Protein AF-A0A954IB08-F1 (afdb_monomer_lite)

Sequence (89 aa):
HFEGSDLYMLYPPDPQTEEATMREGRLCARDGIVINIFLLPSWSQSHEDVQFAHRLAEQSGGRVFFTAGKDLDRYVVWDYVNHRREIIG

Structure (mmCIF, N/CA/C/O backbone):
data_AF-A0A954IB08-F1
#
_entry.id   AF-A0A954IB08-F1
#
loop_
_atom_site.group_PDB
_atom_site.id
_atom_site.type_symbol
_atom_site.label_atom_id
_atom_site.label_alt_id
_atom_site.label_comp_id
_atom_site.label_asym_id
_atom_site.label_entity_id
_atom_site.label_seq_id
_atom_site.pdbx_PDB_ins_code
_atom_site.Cartn_x
_atom_site.Cartn_y
_atom_site.Cartn_z
_atom_site.occupancy
_atom_site.B_iso_or_equiv
_atom_site.auth_seq_id
_atom_site.auth_comp_id
_atom_site.auth_asym_id
_atom_site.auth_atom_id
_atom_site.pdbx_PDB_model_num
ATOM 1 N N . HIS A 1 1 ? -5.130 13.265 -3.245 1.00 93.44 1 HIS A N 1
ATOM 2 C CA . HIS A 1 1 ? -5.904 13.483 -2.003 1.00 93.44 1 HIS A CA 1
ATOM 3 C C . HIS A 1 1 ? -7.081 14.402 -2.302 1.00 93.44 1 HIS A C 1
ATOM 5 O O . HIS A 1 1 ? -7.147 14.922 -3.409 1.00 93.44 1 HIS A O 1
ATOM 11 N N . PHE A 1 2 ? -8.007 14.578 -1.358 1.00 93.12 2 PHE A N 1
ATOM 12 C CA . PHE A 1 2 ? -9.061 15.585 -1.483 1.00 93.12 2 PHE A CA 1
ATOM 13 C C . PHE A 1 2 ? -8.670 16.868 -0.749 1.00 93.12 2 PHE A C 1
ATOM 15 O O . PHE A 1 2 ? -8.237 16.790 0.401 1.00 93.12 2 PHE A O 1
ATOM 22 N N . GLU A 1 3 ? -8.894 18.020 -1.377 1.00 92.75 3 GLU A N 1
ATOM 23 C CA . GLU A 1 3 ? -9.018 19.308 -0.688 1.00 92.75 3 GLU A CA 1
ATOM 24 C C . GLU A 1 3 ? -10.430 19.841 -0.952 1.00 92.75 3 GLU A C 1
ATOM 26 O O . GLU A 1 3 ? -10.798 20.150 -2.084 1.00 92.75 3 GLU A O 1
ATOM 31 N N . GLY A 1 4 ? -11.272 19.887 0.083 1.00 91.50 4 GLY A N 1
ATOM 32 C CA . GLY A 1 4 ? -12.694 20.181 -0.105 1.00 91.50 4 GLY A CA 1
ATOM 33 C C . 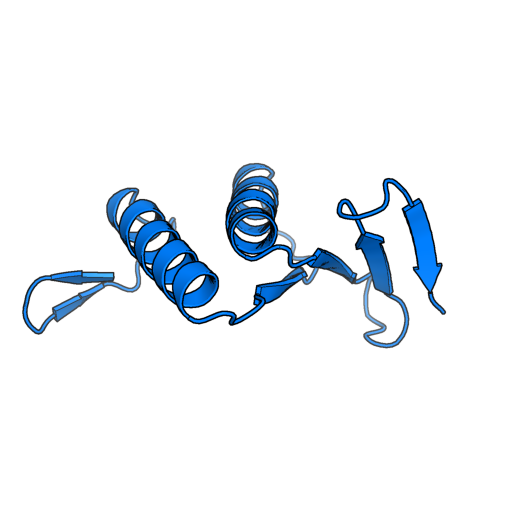GLY A 1 4 ? -13.359 19.171 -1.050 1.00 91.50 4 GLY A C 1
ATOM 34 O O . GLY A 1 4 ? -13.423 17.983 -0.736 1.00 91.50 4 GLY A O 1
ATOM 35 N N . SER A 1 5 ? -13.873 19.643 -2.188 1.00 95.06 5 SER A N 1
ATOM 36 C CA . SER A 1 5 ? -14.493 18.803 -3.224 1.00 95.06 5 SER A CA 1
ATOM 37 C C . SER A 1 5 ? -13.529 18.340 -4.318 1.00 95.06 5 SER A C 1
ATOM 39 O O . SER A 1 5 ? -13.915 17.508 -5.140 1.00 95.06 5 SER A O 1
ATOM 41 N N . ASP A 1 6 ? -12.305 18.865 -4.347 1.00 94.38 6 ASP A N 1
ATOM 42 C CA . ASP A 1 6 ? -11.381 18.664 -5.459 1.00 94.38 6 ASP A CA 1
ATOM 43 C C . ASP A 1 6 ? -10.453 17.477 -5.204 1.00 94.38 6 ASP A C 1
ATOM 45 O O . ASP A 1 6 ? -9.879 17.326 -4.124 1.00 94.38 6 ASP A O 1
ATOM 49 N N . LEU A 1 7 ? -10.314 16.617 -6.216 1.00 94.31 7 LEU A N 1
ATOM 50 C CA . LEU A 1 7 ? -9.494 15.410 -6.165 1.00 94.31 7 LEU A CA 1
ATOM 51 C C . LEU A 1 7 ? -8.175 15.613 -6.910 1.00 94.31 7 LEU A C 1
ATOM 53 O O . LEU A 1 7 ? -8.135 15.674 -8.137 1.00 94.31 7 LEU A O 1
ATOM 57 N N . TYR A 1 8 ? -7.082 15.621 -6.157 1.00 92.31 8 TYR A N 1
ATOM 58 C CA . TYR A 1 8 ? -5.724 15.718 -6.678 1.00 92.31 8 TYR A CA 1
ATOM 59 C C . TYR A 1 8 ? -5.140 14.323 -6.929 1.00 92.31 8 TYR A C 1
ATOM 61 O O . TYR A 1 8 ? -4.971 13.532 -5.993 1.00 92.31 8 TYR A O 1
ATOM 69 N N . MET A 1 9 ? -4.806 14.035 -8.190 1.00 90.75 9 MET A N 1
ATOM 70 C CA . MET A 1 9 ? -4.125 12.813 -8.646 1.00 90.75 9 MET A CA 1
ATOM 71 C C . MET A 1 9 ? -2.802 13.172 -9.343 1.00 90.75 9 MET A C 1
ATOM 73 O O . MET A 1 9 ? -2.680 13.076 -10.562 1.00 90.75 9 MET A O 1
ATOM 77 N N . LEU A 1 10 ? -1.829 13.659 -8.571 1.00 88.06 10 LEU A N 1
ATOM 78 C CA . LEU A 1 10 ? -0.542 14.131 -9.092 1.00 88.06 10 LEU A CA 1
ATOM 79 C C . LEU A 1 10 ? 0.497 13.001 -9.152 1.00 88.06 10 LEU A C 1
ATOM 81 O O . LEU A 1 10 ? 0.518 12.129 -8.281 1.00 88.06 10 LEU A O 1
ATOM 85 N N . TYR A 1 11 ? 1.369 13.043 -10.166 1.00 80.25 11 TYR A N 1
ATOM 86 C CA . TYR A 1 11 ? 2.561 12.19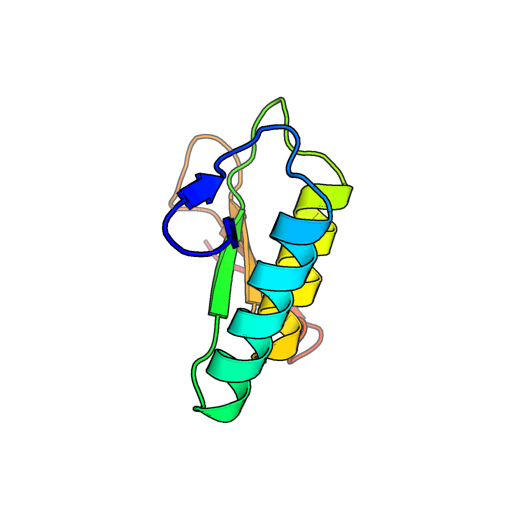8 -10.257 1.00 80.25 11 TYR A CA 1
ATOM 87 C C . TYR A 1 11 ? 3.777 13.033 -10.711 1.00 80.25 11 TYR A C 1
ATOM 89 O O . TYR A 1 11 ? 3.700 13.642 -11.783 1.00 80.25 11 TYR A O 1
ATOM 97 N N . PRO A 1 12 ? 4.895 13.066 -9.957 1.00 82.25 12 PRO A N 1
ATOM 98 C CA . PRO A 1 12 ? 5.115 12.429 -8.652 1.00 82.25 12 PRO A CA 1
ATOM 99 C C . PRO A 1 12 ? 4.091 12.869 -7.589 1.00 82.25 12 PRO A C 1
ATOM 101 O O . PRO A 1 12 ? 3.529 13.961 -7.712 1.00 82.25 12 PRO A O 1
ATOM 104 N N . PRO A 1 13 ? 3.780 12.014 -6.600 1.00 83.75 13 PRO A N 1
ATOM 105 C CA . PRO A 1 13 ? 2.779 12.335 -5.593 1.00 83.75 13 PRO A CA 1
ATOM 106 C C . PRO A 1 13 ? 3.224 13.524 -4.738 1.00 83.75 13 PRO A C 1
ATOM 108 O O . PRO A 1 13 ? 4.375 13.616 -4.319 1.00 83.75 13 PRO A O 1
ATOM 111 N N . ASP A 1 14 ? 2.287 14.428 -4.465 1.00 90.94 14 ASP A N 1
ATOM 112 C CA . ASP A 1 14 ? 2.506 15.527 -3.523 1.00 90.94 14 ASP A CA 1
ATOM 113 C C . ASP A 1 14 ? 2.626 14.984 -2.081 1.00 90.94 14 ASP A C 1
ATOM 115 O O . ASP A 1 14 ? 1.857 14.077 -1.737 1.00 90.94 14 ASP A O 1
ATOM 119 N N . PRO A 1 15 ? 3.506 15.531 -1.217 1.00 92.00 15 PRO A N 1
ATOM 120 C CA . PRO A 1 15 ? 3.616 15.127 0.188 1.00 92.00 15 PRO A CA 1
ATOM 121 C C . PRO A 1 15 ? 2.282 15.103 0.949 1.00 92.00 15 PRO A C 1
ATOM 123 O O . PRO A 1 15 ? 2.049 14.209 1.761 1.00 92.00 15 PRO A O 1
ATOM 126 N N . GLN A 1 16 ? 1.354 16.013 0.645 1.00 94.06 16 GLN A N 1
ATOM 127 C CA . GLN A 1 16 ? 0.018 16.013 1.248 1.00 94.06 16 GLN A CA 1
ATOM 128 C C . GLN A 1 16 ? -0.812 14.794 0.833 1.00 94.06 16 GLN A C 1
ATOM 130 O O . GLN A 1 16 ? -1.658 14.315 1.592 1.00 94.06 16 GLN A O 1
ATOM 135 N N . THR A 1 17 ? -0.566 14.257 -0.368 1.00 94.81 17 THR A N 1
ATOM 136 C CA . THR A 1 17 ? -1.171 12.995 -0.808 1.00 94.81 17 THR A CA 1
ATOM 137 C C . THR A 1 17 ? -0.712 11.852 0.072 1.00 94.81 17 THR A C 1
ATOM 139 O O . THR A 1 17 ? -1.549 11.078 0.534 1.00 94.81 17 THR A O 1
ATOM 142 N N . GLU A 1 18 ? 0.590 11.779 0.338 1.00 93.38 18 GLU A N 1
ATOM 143 C CA . GLU A 1 18 ? 1.153 10.754 1.206 1.00 93.38 18 GLU A CA 1
ATOM 144 C C . GLU A 1 18 ? 0.582 10.862 2.625 1.00 93.38 18 GLU A C 1
ATOM 146 O O . GLU A 1 18 ? 0.051 9.883 3.153 1.00 93.38 18 GLU A O 1
ATOM 151 N N . GLU A 1 19 ? 0.610 12.053 3.226 1.00 95.00 19 GLU A N 1
ATOM 152 C CA . GLU A 1 19 ? 0.083 12.275 4.576 1.00 95.00 19 GLU A CA 1
ATOM 153 C C . GLU A 1 19 ? -1.399 11.905 4.696 1.00 95.00 19 GLU A C 1
ATOM 155 O O . GLU A 1 19 ? -1.802 11.246 5.663 1.00 95.00 19 GLU A O 1
ATOM 160 N N . ALA A 1 20 ? -2.209 12.288 3.704 1.00 95.94 20 ALA A N 1
ATOM 161 C CA . ALA A 1 20 ? -3.622 11.945 3.663 1.00 95.94 20 ALA A CA 1
ATOM 162 C C . ALA A 1 20 ? -3.821 10.426 3.582 1.00 95.94 20 ALA A C 1
ATOM 164 O O . ALA A 1 20 ? -4.587 9.877 4.372 1.00 95.94 20 ALA A O 1
ATOM 165 N N . THR A 1 21 ? -3.106 9.729 2.694 1.00 95.88 21 THR A N 1
ATOM 166 C CA . THR A 1 21 ? -3.219 8.268 2.577 1.00 95.88 21 THR A CA 1
ATOM 167 C C . THR A 1 21 ? -2.783 7.560 3.857 1.00 95.88 21 THR A C 1
ATOM 169 O O . THR A 1 21 ? -3.473 6.650 4.317 1.00 95.88 21 THR A O 1
ATOM 172 N N . MET A 1 22 ? -1.697 8.007 4.491 1.00 96.44 22 MET A N 1
ATOM 173 C CA . MET A 1 22 ? -1.245 7.446 5.766 1.00 96.44 22 MET A CA 1
ATOM 174 C C . MET A 1 22 ? -2.264 7.684 6.888 1.00 96.44 22 MET A C 1
ATOM 176 O O . MET A 1 22 ? -2.469 6.813 7.731 1.00 96.44 22 MET A O 1
ATOM 180 N N . ARG A 1 23 ? -2.935 8.843 6.921 1.00 96.81 23 ARG A N 1
ATOM 181 C CA . ARG A 1 23 ? -4.018 9.105 7.881 1.00 96.81 23 ARG A CA 1
ATOM 182 C C . ARG A 1 23 ? -5.178 8.124 7.701 1.00 96.81 23 ARG A C 1
ATOM 184 O O . ARG A 1 23 ? -5.621 7.560 8.700 1.00 96.81 23 ARG A O 1
ATOM 191 N N . GLU A 1 24 ? -5.631 7.897 6.470 1.00 97.25 24 GLU A N 1
ATOM 192 C CA . GLU A 1 24 ? -6.710 6.937 6.196 1.00 97.25 24 GLU A CA 1
ATOM 193 C C . GLU A 1 24 ? -6.288 5.498 6.538 1.00 97.25 24 GLU A C 1
ATOM 195 O O . GLU A 1 24 ? -7.061 4.757 7.140 1.00 97.25 24 GLU A O 1
ATOM 200 N N . GLY A 1 25 ? -5.029 5.125 6.280 1.00 97.25 25 GLY A N 1
ATOM 201 C CA . GLY A 1 25 ? -4.475 3.831 6.694 1.00 97.25 25 GLY A CA 1
ATOM 202 C C . GLY A 1 25 ? -4.574 3.584 8.205 1.00 97.25 25 GLY A C 1
ATOM 203 O O . GLY A 1 25 ? -4.960 2.496 8.636 1.00 97.25 25 GLY A O 1
ATOM 204 N N . ARG A 1 26 ? -4.322 4.612 9.030 1.00 96.88 26 ARG A N 1
ATOM 205 C CA . ARG A 1 26 ? -4.520 4.527 10.491 1.00 96.88 26 ARG A CA 1
ATOM 206 C C . ARG A 1 26 ? -5.986 4.350 10.878 1.00 96.88 26 ARG A C 1
ATOM 208 O O . ARG A 1 26 ? -6.263 3.696 11.880 1.00 96.88 26 ARG A O 1
ATOM 215 N N . LEU A 1 27 ? -6.917 4.943 10.133 1.00 97.94 27 LEU A N 1
ATOM 216 C CA . LEU A 1 27 ? -8.350 4.770 10.380 1.00 97.94 27 LEU A CA 1
ATOM 217 C C . LEU A 1 27 ? -8.790 3.343 10.042 1.00 97.94 27 LEU A C 1
ATOM 219 O O . LEU A 1 27 ? -9.431 2.710 10.874 1.00 97.94 27 LEU A O 1
ATOM 223 N N . CYS A 1 28 ? -8.330 2.787 8.915 1.00 97.75 28 CYS A N 1
ATOM 224 C CA . CYS A 1 28 ? -8.515 1.369 8.600 1.00 97.75 28 CYS A CA 1
ATOM 225 C C . CYS A 1 28 ? -8.010 0.467 9.735 1.00 97.75 28 CYS A C 1
ATOM 227 O O . CYS A 1 28 ? -8.738 -0.412 10.189 1.00 97.75 28 CYS A O 1
ATOM 229 N N . ALA A 1 29 ? -6.805 0.728 10.250 1.00 96.56 29 ALA A N 1
ATOM 230 C CA . ALA A 1 29 ? -6.250 -0.036 11.364 1.00 96.56 29 ALA A CA 1
ATOM 231 C C . ALA A 1 29 ? -7.116 0.048 12.636 1.00 96.56 29 ALA A C 1
ATOM 233 O O . ALA A 1 29 ? -7.338 -0.965 13.299 1.00 96.56 29 ALA A O 1
ATOM 234 N N . ARG A 1 30 ? -7.645 1.237 12.968 1.00 97.31 30 ARG A N 1
ATOM 235 C CA . ARG A 1 30 ? -8.557 1.432 14.114 1.00 97.31 30 ARG A CA 1
ATOM 236 C C . ARG A 1 30 ? -9.863 0.652 13.974 1.00 97.31 30 ARG A C 1
ATOM 238 O O . ARG A 1 30 ? -10.387 0.198 14.988 1.00 97.31 30 ARG A O 1
ATOM 245 N N . ASP A 1 31 ? -10.330 0.463 12.746 1.00 98.19 31 ASP A N 1
ATOM 246 C CA . ASP A 1 31 ? -11.541 -0.298 12.427 1.00 98.19 31 ASP A CA 1
ATOM 247 C C . ASP A 1 31 ? -11.266 -1.804 12.236 1.00 98.19 31 ASP A C 1
ATOM 249 O O . ASP A 1 31 ? -12.161 -2.567 11.875 1.00 98.19 31 ASP A O 1
ATOM 253 N N . GLY A 1 32 ? -10.032 -2.261 12.489 1.00 96.56 32 GLY A N 1
ATOM 254 C CA . GLY A 1 32 ? -9.638 -3.665 12.344 1.00 96.56 32 GLY A CA 1
ATOM 255 C C . GLY A 1 32 ? -9.468 -4.123 10.891 1.00 96.56 32 GLY A C 1
ATOM 256 O O . GLY A 1 32 ? -9.473 -5.324 10.620 1.00 96.56 32 GLY A O 1
ATOM 257 N N . ILE A 1 33 ? -9.319 -3.187 9.950 1.00 98.06 33 ILE A N 1
ATOM 258 C CA . ILE A 1 33 ? -9.092 -3.458 8.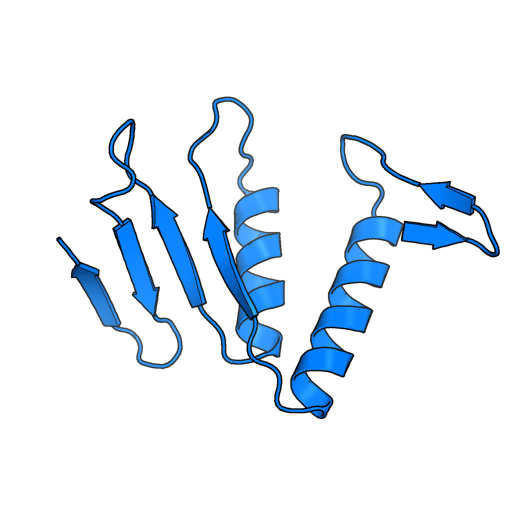528 1.00 98.06 33 ILE A CA 1
ATOM 259 C C . ILE A 1 33 ? -7.587 -3.577 8.269 1.00 98.06 33 ILE A C 1
ATOM 261 O O . ILE A 1 33 ? -6.823 -2.647 8.522 1.00 98.06 33 ILE A O 1
ATOM 265 N N . VAL A 1 34 ? -7.175 -4.715 7.707 1.00 96.88 34 VAL A N 1
ATOM 266 C CA . VAL A 1 34 ? -5.779 -5.018 7.356 1.00 96.88 34 VAL A CA 1
ATOM 267 C C . VAL A 1 34 ? -5.518 -4.699 5.884 1.00 96.88 34 VAL A C 1
ATOM 269 O O . VAL A 1 34 ? -6.226 -5.190 5.003 1.00 96.88 34 VAL A O 1
ATOM 272 N N . ILE A 1 35 ? -4.470 -3.922 5.605 1.00 96.31 35 ILE A N 1
ATOM 273 C CA . ILE A 1 35 ? -4.073 -3.502 4.256 1.00 96.31 35 ILE A CA 1
ATOM 274 C C . ILE A 1 35 ? -2.888 -4.347 3.783 1.00 96.31 35 ILE A C 1
ATOM 276 O O . ILE A 1 35 ? -1.768 -4.218 4.270 1.00 96.31 35 ILE A O 1
ATOM 280 N N . ASN A 1 36 ? -3.133 -5.194 2.785 1.00 93.81 36 ASN A N 1
ATOM 281 C CA . ASN A 1 36 ? -2.097 -5.949 2.084 1.00 93.81 36 ASN A CA 1
ATOM 282 C C . ASN A 1 36 ? -1.830 -5.317 0.716 1.00 93.81 36 ASN A C 1
ATOM 284 O O . ASN A 1 36 ? -2.773 -5.002 -0.008 1.00 93.81 36 ASN A O 1
ATOM 288 N N . ILE A 1 37 ? -0.559 -5.152 0.354 1.00 91.69 37 ILE A N 1
ATOM 289 C CA . ILE A 1 37 ? -0.154 -4.436 -0.860 1.00 91.69 37 ILE A CA 1
ATOM 290 C C . ILE A 1 37 ? 0.662 -5.358 -1.755 1.00 91.69 37 ILE A C 1
ATOM 292 O O . ILE A 1 37 ? 1.674 -5.905 -1.330 1.00 91.69 37 ILE A O 1
ATOM 296 N N . PHE A 1 38 ? 0.254 -5.477 -3.015 1.00 87.12 38 PHE A N 1
ATOM 297 C CA . PHE A 1 38 ? 1.044 -6.130 -4.053 1.00 87.12 38 PHE A CA 1
ATOM 298 C C . PHE A 1 38 ? 1.790 -5.070 -4.853 1.00 87.12 38 PHE A C 1
ATOM 300 O O . PHE A 1 38 ? 1.185 -4.288 -5.585 1.00 87.12 38 PHE A O 1
ATOM 307 N N . LEU A 1 39 ? 3.111 -5.046 -4.709 1.00 84.25 39 LEU A N 1
ATOM 308 C CA . LEU A 1 39 ? 3.979 -4.208 -5.514 1.00 84.25 39 LEU A CA 1
ATOM 309 C C . LEU A 1 39 ? 4.317 -4.933 -6.815 1.00 84.25 39 LEU A C 1
ATOM 311 O O . LEU A 1 39 ? 4.931 -6.008 -6.834 1.00 84.25 39 LEU A O 1
ATOM 315 N N . LEU A 1 40 ? 3.890 -4.316 -7.913 1.00 79.38 40 LEU A N 1
ATOM 316 C CA . LEU A 1 40 ? 4.235 -4.742 -9.259 1.00 79.38 40 LEU A CA 1
ATOM 317 C C . LEU A 1 40 ? 5.564 -4.094 -9.660 1.00 79.38 40 LEU A C 1
ATOM 319 O O . LEU A 1 40 ? 5.693 -2.872 -9.536 1.00 79.38 40 LEU A O 1
ATOM 323 N N . PRO A 1 41 ? 6.555 -4.870 -10.128 1.00 70.38 41 PRO A N 1
ATOM 324 C CA . PRO A 1 41 ? 7.804 -4.311 -10.605 1.00 70.38 41 PRO A CA 1
ATOM 325 C C . PRO A 1 41 ? 7.517 -3.470 -11.849 1.00 70.38 41 PRO A C 1
ATOM 327 O O . PRO A 1 41 ? 6.963 -3.953 -12.837 1.00 70.38 41 PRO A O 1
ATOM 330 N N . SER A 1 42 ? 7.905 -2.201 -11.806 1.00 71.81 42 SER A N 1
ATOM 331 C CA . SER A 1 42 ? 7.839 -1.303 -12.954 1.00 71.81 42 SER A CA 1
ATOM 332 C C . SER A 1 42 ? 9.170 -0.577 -13.119 1.00 71.81 42 SER A C 1
ATOM 334 O O . SER A 1 42 ? 9.921 -0.399 -12.160 1.00 71.81 42 SER A O 1
ATOM 336 N N . TRP A 1 43 ? 9.457 -0.140 -14.346 1.00 58.56 43 TRP A N 1
ATOM 337 C CA . TRP A 1 43 ? 10.677 0.607 -14.673 1.00 58.56 43 TRP A CA 1
ATOM 338 C C . TRP A 1 43 ? 10.820 1.923 -13.894 1.00 58.56 43 TRP A C 1
ATOM 340 O O . TRP A 1 43 ? 11.915 2.472 -13.842 1.00 58.56 43 TRP A O 1
ATOM 350 N N . SER A 1 44 ? 9.735 2.425 -13.302 1.00 70.12 44 SER A N 1
ATOM 351 C CA . SER A 1 44 ? 9.692 3.689 -12.566 1.00 70.12 44 SER A CA 1
ATOM 352 C C . SER A 1 44 ? 9.457 3.515 -11.064 1.00 70.12 44 SER A C 1
ATOM 354 O O . SER A 1 44 ? 9.182 4.506 -10.395 1.00 70.12 44 SER A O 1
ATOM 356 N N . GLN A 1 45 ? 9.531 2.292 -10.523 1.00 75.75 45 GLN A N 1
ATOM 357 C CA . GLN A 1 45 ? 9.384 2.079 -9.083 1.00 75.75 45 GLN A CA 1
ATOM 358 C C . GLN A 1 45 ? 10.638 2.559 -8.347 1.00 75.75 45 GLN A C 1
ATOM 360 O O . GLN A 1 45 ? 11.737 2.037 -8.545 1.00 75.75 45 GLN A O 1
ATOM 365 N N . SER A 1 46 ? 10.460 3.555 -7.486 1.00 81.44 46 SER A N 1
ATOM 366 C CA . SER A 1 46 ? 11.521 4.115 -6.659 1.00 81.44 46 SER A CA 1
ATOM 367 C C . SER A 1 46 ? 11.637 3.392 -5.313 1.00 81.44 46 SER A C 1
ATOM 369 O O . SER A 1 46 ? 10.742 2.663 -4.878 1.00 81.44 46 SER A O 1
ATOM 371 N N . HIS A 1 47 ? 12.750 3.618 -4.612 1.00 84.25 47 HIS A N 1
ATOM 372 C CA . HIS A 1 47 ? 12.913 3.151 -3.234 1.00 84.25 47 HIS A CA 1
ATOM 373 C C . HIS A 1 47 ? 11.867 3.768 -2.289 1.00 84.25 47 HIS A C 1
ATOM 375 O O . HIS A 1 47 ? 11.419 3.108 -1.353 1.00 84.25 47 HIS A O 1
ATOM 381 N N . GLU A 1 48 ? 11.457 5.010 -2.549 1.00 86.06 48 GLU A N 1
ATOM 382 C CA . GLU A 1 48 ? 10.464 5.731 -1.749 1.00 86.06 48 GLU A CA 1
ATOM 383 C C . GLU A 1 48 ? 9.074 5.104 -1.883 1.00 86.06 48 GLU A C 1
ATOM 385 O O . GLU A 1 48 ? 8.410 4.903 -0.868 1.00 86.06 48 GLU A O 1
ATOM 390 N N . ASP A 1 49 ? 8.684 4.677 -3.090 1.00 85.62 49 ASP A N 1
ATOM 391 C CA . ASP A 1 49 ? 7.415 3.970 -3.330 1.00 85.62 49 ASP A CA 1
ATOM 392 C C . ASP A 1 49 ? 7.330 2.672 -2.516 1.00 85.62 49 ASP A C 1
ATOM 394 O O . ASP A 1 49 ? 6.301 2.342 -1.918 1.00 85.62 49 ASP A O 1
ATOM 398 N N . VAL A 1 50 ? 8.444 1.937 -2.461 1.00 87.88 50 VAL A N 1
ATOM 399 C CA . VAL A 1 50 ? 8.550 0.697 -1.687 1.00 87.88 50 VAL A CA 1
ATOM 400 C C . VAL A 1 50 ? 8.430 0.990 -0.192 1.00 87.88 50 VAL A C 1
ATOM 402 O O . VAL A 1 50 ? 7.657 0.334 0.508 1.00 87.88 50 VAL A O 1
ATOM 405 N N . GLN A 1 51 ? 9.150 1.996 0.311 1.00 90.81 51 GLN A N 1
ATOM 406 C CA . GLN A 1 51 ? 9.060 2.388 1.718 1.00 90.81 51 GLN A CA 1
ATOM 407 C C . GLN A 1 51 ? 7.662 2.885 2.103 1.00 90.81 51 GLN A C 1
ATOM 409 O O . GLN A 1 51 ? 7.185 2.575 3.195 1.00 90.81 51 GLN A O 1
ATOM 414 N N . PHE A 1 52 ? 7.002 3.639 1.224 1.00 92.50 52 PHE A N 1
ATOM 415 C CA . PHE A 1 52 ? 5.634 4.098 1.425 1.00 92.50 52 PHE A CA 1
ATOM 416 C C . PHE A 1 52 ? 4.678 2.913 1.604 1.00 92.50 52 PHE A C 1
ATOM 418 O O . PHE A 1 52 ? 3.955 2.846 2.601 1.00 92.50 52 PHE A O 1
ATOM 425 N N . ALA A 1 53 ? 4.734 1.933 0.697 1.00 92.62 53 ALA A N 1
ATOM 426 C CA . ALA A 1 53 ? 3.922 0.725 0.797 1.00 92.62 53 ALA A CA 1
ATOM 427 C C . ALA A 1 53 ? 4.182 -0.037 2.107 1.00 92.62 53 ALA A C 1
ATOM 429 O O . ALA A 1 53 ? 3.239 -0.482 2.763 1.00 92.62 53 ALA A O 1
ATOM 430 N N . HIS A 1 54 ? 5.445 -0.136 2.532 1.00 92.19 54 HIS A N 1
ATOM 431 C CA . HIS A 1 54 ? 5.790 -0.750 3.814 1.00 92.19 54 HIS A CA 1
ATOM 432 C C . HIS A 1 54 ? 5.145 -0.030 4.997 1.00 92.19 54 HIS A C 1
ATOM 434 O O . HIS A 1 54 ? 4.461 -0.679 5.789 1.00 92.19 54 HIS A O 1
ATOM 440 N N . ARG A 1 55 ? 5.303 1.297 5.094 1.00 95.06 55 ARG A N 1
ATOM 441 C CA . ARG A 1 55 ? 4.719 2.086 6.189 1.00 95.06 55 ARG A CA 1
ATOM 442 C C . ARG A 1 55 ? 3.200 1.936 6.249 1.00 95.06 55 ARG A C 1
ATOM 444 O O . ARG A 1 55 ? 2.641 1.838 7.341 1.00 95.06 55 ARG A O 1
ATOM 451 N N . LEU A 1 56 ? 2.532 1.939 5.096 1.00 96.12 56 LEU A N 1
ATOM 452 C CA . LEU A 1 56 ? 1.075 1.836 5.023 1.00 96.12 56 LEU A CA 1
ATOM 453 C C . LEU A 1 56 ? 0.577 0.459 5.477 1.00 96.12 56 LEU A C 1
ATOM 455 O O . LEU A 1 56 ? -0.341 0.373 6.293 1.00 96.12 56 LEU A O 1
ATOM 459 N N . ALA A 1 57 ? 1.195 -0.614 4.980 1.00 95.12 57 ALA A N 1
ATOM 460 C CA . ALA A 1 57 ? 0.823 -1.973 5.357 1.00 95.12 57 ALA A CA 1
ATOM 461 C C . ALA A 1 57 ? 1.077 -2.228 6.853 1.00 95.12 57 ALA A C 1
ATOM 463 O O . ALA A 1 57 ? 0.183 -2.706 7.555 1.00 95.12 57 ALA A O 1
ATOM 464 N N . GLU A 1 58 ? 2.252 -1.839 7.362 1.00 93.44 58 GLU A N 1
ATOM 465 C CA . GLU A 1 58 ? 2.668 -2.050 8.755 1.00 93.44 58 GLU A CA 1
ATOM 466 C C . GLU A 1 58 ? 1.698 -1.420 9.763 1.00 93.44 58 GLU A C 1
ATOM 468 O O . GLU A 1 58 ? 1.343 -2.058 10.753 1.00 93.44 58 GLU A O 1
ATOM 473 N N . GLN A 1 59 ? 1.188 -0.215 9.485 1.00 93.44 59 GLN A N 1
ATOM 474 C CA . GLN A 1 59 ? 0.224 0.458 10.368 1.00 93.44 59 GLN A CA 1
ATOM 475 C C . GLN A 1 59 ? -1.058 -0.340 10.609 1.00 93.44 59 GLN A C 1
ATOM 477 O O . GLN A 1 59 ? -1.684 -0.186 11.655 1.00 93.44 59 GLN A O 1
ATOM 482 N N . SER A 1 60 ? -1.441 -1.182 9.653 1.00 94.00 60 SER A N 1
ATOM 483 C CA . SER A 1 60 ? -2.627 -2.038 9.734 1.00 94.00 60 SER A CA 1
ATOM 484 C C . SER A 1 60 ? -2.308 -3.493 10.104 1.00 94.00 60 SER A C 1
ATOM 486 O O . SER A 1 60 ? -3.201 -4.336 10.090 1.00 94.00 60 SER A O 1
ATOM 488 N N . GLY A 1 61 ? -1.042 -3.816 10.404 1.00 92.12 61 GLY A N 1
ATOM 489 C CA . GLY A 1 61 ? -0.585 -5.197 10.610 1.00 92.12 61 GLY A CA 1
ATOM 490 C C . GLY A 1 61 ? -0.607 -6.051 9.334 1.00 92.12 61 GLY A C 1
ATOM 491 O O . GLY A 1 61 ? -0.669 -7.279 9.402 1.00 92.12 61 GLY A O 1
ATOM 492 N N . GLY A 1 62 ? -0.613 -5.404 8.168 1.00 93.50 62 GLY A N 1
ATOM 493 C CA . GLY A 1 62 ? -0.631 -6.041 6.860 1.00 93.50 62 GLY A CA 1
ATOM 494 C C . GLY A 1 62 ? 0.760 -6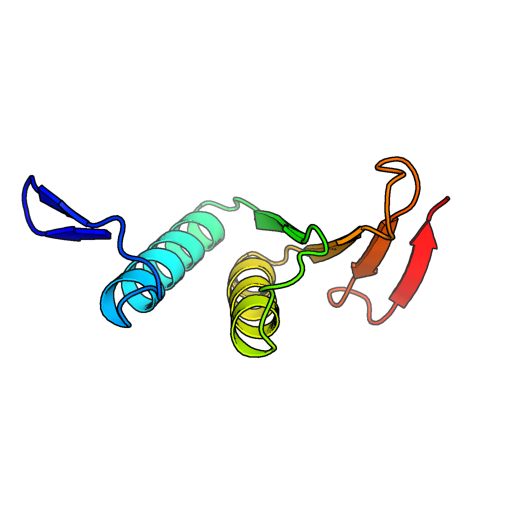.333 6.305 1.00 93.50 62 GLY A C 1
ATOM 495 O O . GLY A 1 62 ? 1.773 -6.246 6.999 1.00 93.50 62 GLY A O 1
ATOM 496 N N . ARG A 1 63 ? 0.807 -6.733 5.032 1.00 90.75 63 ARG A N 1
ATOM 497 C CA . ARG A 1 63 ? 2.023 -7.224 4.367 1.00 90.75 63 ARG A CA 1
ATOM 498 C C . ARG A 1 63 ? 2.215 -6.599 2.996 1.00 90.75 63 ARG A C 1
ATOM 500 O O . ARG A 1 63 ? 1.248 -6.254 2.317 1.00 90.75 63 ARG A O 1
ATOM 507 N N . VAL A 1 64 ? 3.476 -6.526 2.577 1.00 89.75 64 VAL A N 1
ATOM 508 C CA . VAL A 1 64 ? 3.859 -6.132 1.220 1.00 89.75 64 VAL A CA 1
ATOM 509 C C . VAL A 1 64 ? 4.381 -7.357 0.476 1.00 89.75 64 VAL A C 1
ATOM 511 O O . VAL A 1 64 ? 5.260 -8.077 0.952 1.00 89.75 64 VAL A O 1
ATOM 514 N N . PHE A 1 65 ? 3.820 -7.589 -0.702 1.00 85.62 65 PHE A N 1
ATOM 515 C CA . PHE A 1 65 ? 4.135 -8.692 -1.594 1.00 85.62 65 PHE A CA 1
ATOM 516 C C . PHE A 1 65 ? 4.859 -8.136 -2.813 1.00 85.62 65 PHE A C 1
ATOM 518 O O . PHE A 1 65 ? 4.356 -7.220 -3.461 1.00 85.62 65 PHE A O 1
ATOM 525 N N . PHE A 1 66 ? 6.015 -8.698 -3.149 1.00 78.75 66 PHE A N 1
ATOM 526 C CA . PHE A 1 66 ? 6.749 -8.326 -4.356 1.00 78.75 66 PHE A CA 1
ATOM 527 C C . PHE A 1 66 ? 6.499 -9.389 -5.414 1.00 78.75 66 PHE A C 1
ATOM 529 O O . PHE A 1 66 ? 6.811 -10.563 -5.213 1.00 78.75 66 PHE A O 1
ATOM 536 N N . THR A 1 67 ? 5.925 -8.986 -6.540 1.00 69.38 67 THR A N 1
ATOM 537 C CA . THR A 1 67 ? 5.745 -9.893 -7.681 1.00 69.38 67 THR A CA 1
ATOM 538 C C . THR A 1 67 ? 7.027 -9.938 -8.510 1.00 69.38 67 THR A C 1
ATOM 540 O O . THR A 1 67 ? 7.716 -8.927 -8.663 1.00 69.38 67 THR A O 1
ATOM 543 N N . ALA A 1 68 ? 7.397 -11.115 -9.013 1.00 60.25 68 ALA A N 1
ATOM 544 C CA . ALA A 1 68 ? 8.585 -11.272 -9.844 1.00 60.25 68 ALA A CA 1
ATOM 545 C C . ALA A 1 68 ? 8.192 -11.410 -11.323 1.00 60.25 68 ALA A C 1
ATOM 547 O O . ALA A 1 68 ? 7.764 -12.468 -11.769 1.00 60.25 68 ALA A O 1
ATOM 548 N N . GLY A 1 69 ? 8.418 -10.360 -12.117 1.00 58.75 69 GLY A N 1
ATOM 549 C CA . GLY A 1 69 ? 8.381 -10.449 -13.582 1.00 58.75 69 GLY A CA 1
ATOM 550 C C . GLY A 1 69 ? 6.982 -10.548 -14.205 1.00 58.75 69 GLY A C 1
ATOM 551 O O . GLY A 1 69 ? 6.058 -9.863 -13.784 1.00 58.75 69 GLY A O 1
ATOM 552 N N . LYS A 1 70 ? 6.865 -11.333 -15.288 1.00 54.75 70 LYS A N 1
ATOM 553 C CA . LYS A 1 70 ? 5.664 -11.444 -16.151 1.00 54.75 70 LYS A CA 1
ATOM 554 C C . LYS A 1 70 ? 4.581 -12.379 -15.595 1.00 54.75 70 LYS A C 1
ATOM 556 O O . LYS A 1 70 ? 3.515 -12.497 -16.193 1.00 54.75 70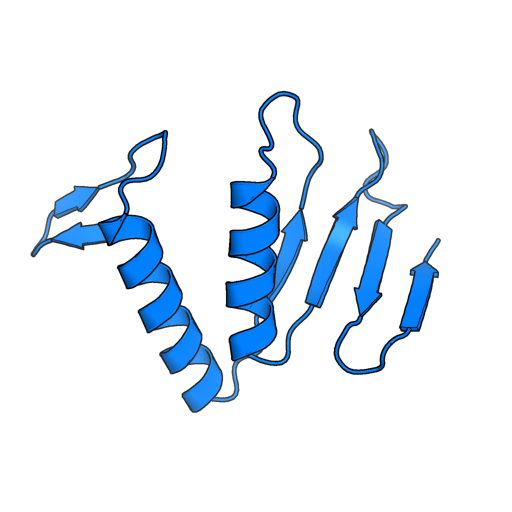 LYS A O 1
ATOM 561 N N . ASP A 1 71 ? 4.871 -12.997 -14.461 1.00 51.16 71 ASP A N 1
ATOM 562 C CA . ASP A 1 71 ? 4.190 -14.164 -13.926 1.00 51.16 71 ASP A CA 1
ATOM 563 C C . ASP A 1 71 ? 3.563 -13.757 -12.582 1.00 51.16 71 ASP A C 1
ATOM 565 O O . ASP A 1 71 ? 4.234 -13.669 -11.552 1.00 51.16 71 ASP A O 1
ATOM 569 N N . LEU A 1 72 ? 2.264 -13.419 -12.605 1.00 51.81 72 LEU A N 1
ATOM 570 C CA . LEU A 1 72 ? 1.489 -13.036 -11.409 1.00 51.81 72 LEU A CA 1
ATOM 571 C C . LEU A 1 72 ? 1.369 -14.191 -10.390 1.00 51.81 72 LEU A C 1
ATOM 573 O O . LEU A 1 72 ? 0.958 -13.973 -9.253 1.00 51.81 72 LEU A O 1
ATOM 577 N N . ASP A 1 73 ? 1.695 -15.412 -10.814 1.00 48.16 73 ASP A N 1
ATOM 578 C CA . ASP A 1 73 ? 1.662 -16.661 -10.055 1.00 48.16 73 ASP A CA 1
ATOM 579 C C . ASP A 1 73 ? 2.882 -16.859 -9.140 1.00 48.16 73 ASP A C 1
ATOM 581 O O . ASP A 1 73 ? 2.807 -17.673 -8.224 1.00 48.16 73 ASP A O 1
ATOM 585 N N . ARG A 1 74 ? 3.974 -16.094 -9.310 1.00 47.69 74 ARG A N 1
ATOM 586 C CA . ARG A 1 74 ? 5.148 -16.144 -8.416 1.00 47.69 74 ARG A CA 1
ATOM 587 C C . ARG A 1 74 ? 5.331 -14.832 -7.657 1.00 47.69 74 ARG A C 1
ATOM 589 O O . ARG A 1 74 ? 5.788 -13.827 -8.208 1.00 47.69 74 ARG A O 1
ATOM 596 N N . TYR A 1 75 ? 5.034 -14.849 -6.360 1.00 53.62 75 TYR A N 1
ATOM 597 C CA . TYR A 1 75 ? 5.202 -13.695 -5.478 1.00 53.62 75 TYR A CA 1
ATOM 598 C C . TYR A 1 75 ? 6.113 -14.025 -4.291 1.00 53.62 75 TYR A C 1
ATOM 600 O O . TYR A 1 75 ? 6.012 -15.062 -3.641 1.00 53.62 75 TYR A O 1
ATOM 608 N N . VAL A 1 76 ? 7.024 -13.107 -3.983 1.00 55.16 76 VAL A N 1
ATOM 609 C CA . VAL A 1 76 ? 7.801 -13.144 -2.745 1.00 55.16 76 VAL A CA 1
ATOM 610 C C . VAL A 1 76 ? 6.961 -12.463 -1.672 1.00 55.16 76 VAL A C 1
ATOM 612 O O . VAL A 1 76 ? 6.676 -11.265 -1.760 1.00 55.16 76 VAL A O 1
ATOM 615 N N . VAL A 1 77 ? 6.554 -13.228 -0.659 1.00 54.06 77 VAL A N 1
ATOM 616 C CA . VAL A 1 77 ? 5.894 -12.679 0.527 1.00 54.06 77 VAL A CA 1
ATOM 617 C C . VAL A 1 77 ? 6.968 -12.115 1.443 1.00 54.06 77 VAL A C 1
ATOM 619 O O . VAL A 1 77 ? 7.831 -12.856 1.920 1.00 54.06 77 VAL A O 1
ATOM 622 N N . TRP A 1 78 ? 6.902 -10.816 1.736 1.00 51.22 78 TRP A N 1
ATOM 623 C CA . TRP A 1 78 ? 7.635 -10.268 2.871 1.00 51.22 78 TRP A CA 1
ATOM 624 C C . TRP A 1 78 ? 6.675 -10.084 4.048 1.00 51.22 78 TRP A C 1
ATOM 626 O O . TRP A 1 78 ? 6.041 -9.043 4.223 1.00 51.22 78 TRP A O 1
ATOM 636 N N . ASP A 1 79 ? 6.533 -11.152 4.839 1.00 48.59 79 ASP A N 1
ATOM 637 C CA . ASP A 1 79 ? 5.766 -11.141 6.082 1.00 48.59 79 ASP A CA 1
ATOM 638 C C . ASP A 1 79 ? 6.650 -10.648 7.236 1.00 48.59 79 ASP A C 1
ATOM 640 O O . ASP A 1 79 ? 7.335 -11.423 7.914 1.00 48.59 79 ASP A O 1
ATOM 644 N N . TYR A 1 80 ? 6.625 -9.338 7.474 1.00 48.75 80 TYR A N 1
ATOM 645 C CA . TYR A 1 80 ? 7.316 -8.736 8.614 1.00 48.75 80 TYR A CA 1
ATOM 646 C C . TYR A 1 80 ? 6.577 -8.914 9.946 1.00 48.75 80 TYR A C 1
ATOM 648 O O . TYR A 1 80 ? 7.200 -8.743 10.991 1.00 48.75 80 TYR A O 1
ATOM 656 N N . VAL A 1 81 ? 5.316 -9.370 9.953 1.00 48.16 81 VAL A N 1
ATOM 657 C CA . VAL A 1 81 ? 4.588 -9.664 11.204 1.00 48.16 81 VAL A CA 1
ATOM 658 C C . VAL A 1 81 ? 5.218 -10.860 11.933 1.00 48.16 81 VAL A C 1
ATOM 660 O O . VAL A 1 81 ? 5.122 -10.959 13.152 1.00 48.16 81 VAL A O 1
ATOM 663 N N . ASN A 1 82 ? 5.942 -11.732 11.217 1.00 45.09 82 ASN A N 1
ATOM 664 C CA . ASN A 1 82 ? 6.596 -12.917 11.785 1.00 45.09 82 ASN A CA 1
ATOM 665 C C . ASN A 1 82 ? 8.107 -13.027 11.506 1.00 45.09 82 ASN A C 1
ATOM 667 O O . ASN A 1 82 ? 8.675 -14.089 11.755 1.00 45.09 82 ASN A O 1
ATOM 671 N N . HIS A 1 83 ? 8.772 -11.989 10.979 1.00 47.34 83 HIS A N 1
ATOM 672 C CA . HIS A 1 83 ? 10.190 -12.063 10.566 1.00 47.34 83 HIS A CA 1
ATOM 673 C C . HIS A 1 83 ? 10.503 -13.267 9.647 1.00 47.34 83 HIS A C 1
ATOM 675 O O . HIS A 1 83 ? 11.598 -13.832 9.697 1.00 47.34 83 HIS A O 1
ATOM 681 N N . ARG A 1 84 ? 9.555 -13.682 8.795 1.00 47.91 84 ARG A N 1
ATOM 682 C CA . ARG A 1 84 ? 9.754 -14.805 7.869 1.00 47.91 84 ARG A CA 1
ATOM 683 C C . ARG A 1 84 ? 9.775 -14.317 6.430 1.00 47.91 84 ARG A C 1
ATOM 685 O O . ARG A 1 84 ? 8.827 -13.714 5.937 1.00 47.91 84 ARG A O 1
ATOM 692 N N . ARG A 1 85 ? 10.890 -14.597 5.756 1.00 52.09 85 ARG A N 1
ATOM 693 C CA . ARG A 1 85 ? 11.040 -14.455 4.308 1.00 52.09 85 ARG A CA 1
ATOM 694 C C . ARG A 1 85 ? 10.784 -15.824 3.692 1.00 52.09 85 ARG A C 1
ATOM 696 O O . ARG A 1 85 ? 11.664 -16.679 3.728 1.00 52.09 85 ARG A O 1
ATOM 703 N N . GLU A 1 86 ? 9.592 -16.021 3.148 1.00 54.19 86 GLU A N 1
ATOM 704 C CA . GLU A 1 86 ? 9.212 -17.253 2.456 1.00 54.19 86 GLU A CA 1
ATOM 705 C C . GLU A 1 86 ? 8.906 -16.940 0.990 1.00 54.19 86 GLU A C 1
ATOM 707 O O . GLU A 1 86 ? 8.222 -15.969 0.660 1.00 54.19 86 GLU A O 1
ATOM 712 N N . ILE A 1 87 ? 9.468 -17.748 0.094 1.00 54.69 87 ILE A N 1
ATOM 713 C CA . ILE A 1 87 ? 9.102 -17.731 -1.320 1.00 54.69 87 ILE A CA 1
ATOM 714 C C . ILE A 1 87 ? 7.871 -18.624 -1.436 1.00 54.69 87 ILE A C 1
ATOM 716 O O . ILE A 1 87 ? 7.962 -19.810 -1.121 1.00 54.69 87 ILE A O 1
ATOM 720 N N . ILE A 1 88 ? 6.741 -18.058 -1.862 1.00 54.16 88 ILE A N 1
ATOM 721 C CA . ILE A 1 88 ? 5.531 -18.826 -2.157 1.00 54.16 88 ILE A CA 1
AT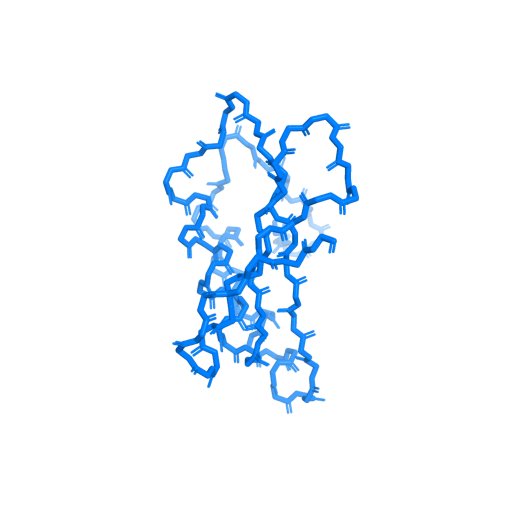OM 722 C C . ILE A 1 88 ? 5.437 -18.965 -3.677 1.00 54.16 88 ILE A C 1
ATOM 724 O O . ILE A 1 88 ? 5.488 -17.973 -4.404 1.00 54.16 88 ILE A O 1
ATOM 728 N N . GLY A 1 89 ? 5.356 -20.208 -4.144 1.00 45.09 89 GLY A N 1
ATOM 729 C CA . GLY A 1 89 ? 5.254 -20.585 -5.551 1.00 45.09 89 GLY A CA 1
ATOM 730 C C . GLY A 1 89 ? 4.647 -21.967 -5.694 1.00 45.09 89 GLY A C 1
ATOM 731 O O . GLY A 1 89 ? 4.785 -22.765 -4.738 1.00 45.09 89 GLY A O 1
#

pLDDT: mean 80.45, std 18.17, range [45.09, 98.19]

Secondary structure (DSSP, 8-state):
-EETTEE---SSPPHHHHHHHHHHHHHHHHTT----EEEPP-TT--HHHHHHHHHHHHHTT--EEEE-TT-TT-EEEEETTTTEEEEE-

Radius of gyration: 14.55 Å; chains: 1; bounding box: 27×41×30 Å

Foldseek 3Di:
DDDPNDDDDDPVDDPVNLVVLLVVLLVCLVVLHADEEEDEDDPPDDPVNVVSNVSSRVSNQYWYWYDDPPDNQWIFTPNPNVNDGDTDD